Protein AF-A0A5B8ST50-F1 (afdb_monomer)

Solvent-accessible surface area (backbone atoms only — not comparable to full-atom values): 7667 Å² total; per-residue (Å²): 132,73,75,45,78,46,47,50,87,51,34,78,49,74,49,78,49,70,55,78,88,73,74,51,46,1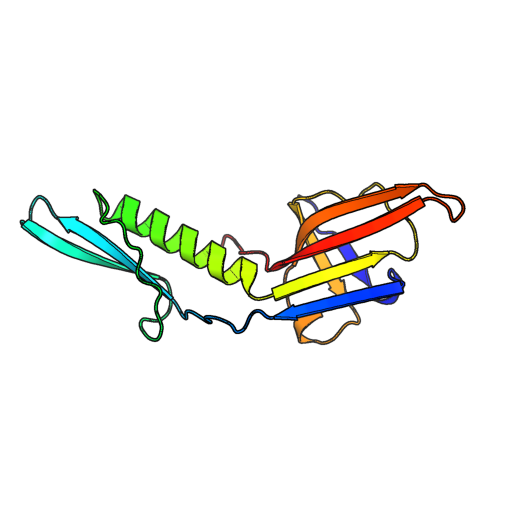8,17,33,27,31,21,50,38,80,88,78,74,40,80,47,76,46,74,41,74,43,78,62,66,39,45,70,53,85,66,72,32,83,35,68,67,60,27,47,54,50,26,52,52,50,43,41,52,51,56,20,59,37,35,41,42,35,40,34,35,68,58,45,55,89,86,65,52,58,75,30,41,36,43,46,39,83,61,57,70,73,58,39,70,41,55,29,24,26,69,41,63,49,76,46,79,54,99,91,42,58,39,26,35,39,35,25,28,34,48,61,75,86,126

Structure (mmCIF, N/CA/C/O backbone):
data_AF-A0A5B8ST50-F1
#
_entry.id   AF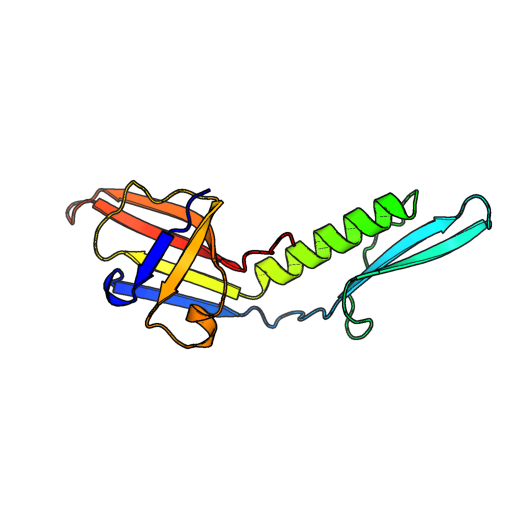-A0A5B8ST50-F1
#
loop_
_atom_site.group_PDB
_atom_site.id
_atom_site.type_symbol
_atom_site.label_atom_id
_atom_site.label_alt_id
_atom_site.label_comp_id
_atom_site.label_asym_id
_atom_site.label_entity_id
_atom_site.label_seq_id
_atom_site.pdbx_PDB_ins_code
_atom_site.Cartn_x
_atom_site.Cartn_y
_atom_site.Cartn_z
_atom_site.occupancy
_atom_site.B_iso_or_equiv
_atom_site.auth_seq_id
_atom_site.auth_comp_id
_atom_site.auth_asym_id
_atom_site.auth_atom_id
_atom_site.pdbx_PDB_model_num
ATOM 1 N N . MET A 1 1 ? -10.972 5.137 -10.872 1.00 65.69 1 MET A N 1
ATOM 2 C CA . MET A 1 1 ? -9.707 5.376 -11.608 1.00 65.69 1 MET A CA 1
ATOM 3 C C . MET A 1 1 ? -9.449 4.181 -12.520 1.00 65.69 1 MET A C 1
ATOM 5 O O . MET A 1 1 ? -9.905 3.100 -12.158 1.00 65.69 1 MET A O 1
ATOM 9 N N . PRO A 1 2 ? -8.818 4.347 -13.696 1.00 85.44 2 PRO A N 1
ATOM 10 C CA . PRO A 1 2 ? -8.569 3.231 -14.610 1.00 85.44 2 PRO A CA 1
ATOM 11 C C . PRO A 1 2 ? -7.527 2.262 -14.035 1.00 85.44 2 PRO A C 1
ATOM 13 O O . PRO A 1 2 ? -6.563 2.694 -13.409 1.00 85.44 2 PRO A O 1
ATOM 16 N N . LEU A 1 3 ? -7.724 0.963 -14.268 1.00 89.38 3 LEU A N 1
ATOM 17 C CA . LEU A 1 3 ? -6.742 -0.079 -13.965 1.00 89.38 3 LEU A CA 1
ATOM 18 C C . LEU A 1 3 ? -5.650 -0.083 -15.037 1.00 89.38 3 LEU A C 1
ATOM 20 O O . LEU A 1 3 ? -5.951 -0.263 -16.218 1.00 89.38 3 LEU A O 1
ATOM 24 N N . ILE A 1 4 ? -4.392 0.066 -14.627 1.00 93.19 4 ILE A N 1
ATOM 25 C CA . ILE A 1 4 ? -3.236 -0.138 -15.508 1.00 93.19 4 ILE A CA 1
ATOM 26 C C . ILE A 1 4 ? -2.767 -1.588 -15.386 1.00 93.19 4 ILE A C 1
ATOM 28 O O . ILE A 1 4 ? -2.790 -2.173 -14.307 1.00 93.19 4 ILE A O 1
ATOM 32 N N . THR A 1 5 ? -2.345 -2.186 -16.499 1.00 95.00 5 THR A N 1
ATOM 33 C CA . THR A 1 5 ? -1.622 -3.463 -16.497 1.00 95.00 5 THR A CA 1
ATOM 34 C C . THR A 1 5 ? -0.178 -3.232 -16.923 1.00 95.00 5 THR A C 1
ATOM 36 O O . THR A 1 5 ? 0.040 -2.584 -17.947 1.00 95.00 5 THR A O 1
ATOM 39 N N . LEU A 1 6 ? 0.774 -3.822 -16.198 1.00 94.38 6 LEU A N 1
ATOM 40 C CA . LEU A 1 6 ? 2.176 -3.927 -16.607 1.00 94.38 6 LEU A CA 1
ATOM 41 C C . LEU A 1 6 ? 2.622 -5.392 -16.676 1.00 94.38 6 LEU A C 1
ATOM 43 O O . LEU A 1 6 ? 2.304 -6.200 -15.806 1.00 94.38 6 LEU A O 1
ATOM 47 N N . ALA A 1 7 ? 3.362 -5.751 -17.714 1.00 95.31 7 ALA A N 1
ATOM 48 C CA . ALA A 1 7 ? 4.022 -7.043 -17.824 1.00 95.31 7 ALA A CA 1
ATOM 49 C C . ALA A 1 7 ? 5.457 -6.961 -17.290 1.00 95.31 7 ALA A C 1
ATOM 51 O O . ALA A 1 7 ? 6.080 -5.902 -17.291 1.00 95.31 7 ALA A O 1
ATOM 52 N N . ARG A 1 8 ? 6.039 -8.103 -16.911 1.00 93.06 8 ARG A N 1
ATOM 53 C CA . ARG A 1 8 ? 7.461 -8.179 -16.540 1.00 93.06 8 ARG A CA 1
ATOM 54 C C . ARG A 1 8 ? 8.396 -7.667 -17.640 1.00 93.06 8 ARG A C 1
ATOM 56 O O . ARG A 1 8 ? 9.467 -7.173 -17.323 1.00 93.06 8 ARG A O 1
ATOM 63 N N . SER A 1 9 ? 8.004 -7.774 -18.911 1.00 93.56 9 SER A N 1
ATOM 64 C CA . SER A 1 9 ? 8.756 -7.224 -20.048 1.00 93.56 9 SER A CA 1
ATOM 65 C C . SER A 1 9 ? 8.754 -5.697 -20.121 1.00 93.56 9 SER A C 1
ATOM 67 O O . SER A 1 9 ? 9.573 -5.139 -20.841 1.00 93.56 9 SER A O 1
ATOM 69 N N . ASP A 1 10 ? 7.846 -5.028 -19.407 1.00 91.50 10 ASP A N 1
ATOM 70 C CA . ASP A 1 10 ? 7.739 -3.566 -19.398 1.00 91.50 10 ASP A CA 1
ATOM 71 C C . ASP A 1 10 ? 8.722 -2.921 -18.407 1.00 91.50 10 ASP A C 1
ATOM 73 O O . ASP A 1 10 ? 8.795 -1.694 -18.319 1.00 91.50 10 ASP A O 1
ATOM 77 N N . GLY A 1 11 ? 9.471 -3.727 -17.647 1.00 87.94 11 GLY A N 1
ATOM 78 C CA . GLY A 1 11 ? 10.428 -3.263 -16.653 1.00 87.94 11 GLY A CA 1
ATOM 79 C C . GLY A 1 11 ? 11.754 -4.009 -16.694 1.00 87.94 11 GLY A C 1
ATOM 80 O O . GLY A 1 11 ? 11.837 -5.164 -17.106 1.00 87.94 11 GLY A O 1
ATOM 81 N N . ASP A 1 12 ? 12.786 -3.334 -16.203 1.00 83.19 12 ASP A N 1
ATOM 82 C CA . ASP A 1 12 ? 14.157 -3.847 -16.205 1.00 83.19 12 ASP A CA 1
ATOM 83 C C . ASP A 1 12 ? 14.560 -4.409 -14.837 1.00 83.19 12 ASP A C 1
ATOM 85 O O . ASP A 1 12 ? 15.354 -5.348 -14.736 1.00 83.19 12 ASP A O 1
ATOM 89 N N . GLN A 1 13 ? 14.005 -3.846 -13.761 1.00 91.06 13 GLN A N 1
ATOM 90 C CA . GLN A 1 13 ? 14.312 -4.210 -12.380 1.00 91.06 13 GLN A CA 1
ATOM 91 C C . GLN A 1 13 ? 13.048 -4.152 -11.531 1.00 91.06 13 GLN A C 1
ATOM 93 O O . GLN A 1 13 ? 12.242 -3.237 -11.679 1.00 91.06 13 GLN A O 1
ATOM 98 N N . HIS A 1 14 ? 12.892 -5.114 -10.622 1.00 95.12 14 HIS A N 1
ATOM 99 C CA . HIS A 1 14 ? 11.810 -5.102 -9.645 1.00 95.12 14 HIS A CA 1
ATOM 100 C C . HIS A 1 14 ? 12.322 -5.498 -8.267 1.00 95.12 14 HIS A C 1
ATOM 102 O O . HIS A 1 14 ? 13.304 -6.236 -8.134 1.00 95.12 14 HIS A O 1
ATOM 108 N N . ARG A 1 15 ? 11.603 -5.044 -7.247 1.00 95.38 15 ARG A N 1
ATOM 109 C CA . ARG A 1 15 ? 11.763 -5.472 -5.864 1.00 95.38 15 ARG A CA 1
ATOM 110 C C . ARG A 1 15 ? 10.398 -5.865 -5.322 1.00 95.38 15 ARG A C 1
ATOM 112 O O . ARG A 1 15 ? 9.403 -5.205 -5.585 1.00 95.38 15 ARG A O 1
ATOM 119 N N . TYR A 1 16 ? 10.372 -6.947 -4.560 1.00 94.81 16 TYR A N 1
ATOM 120 C CA . TYR A 1 16 ? 9.196 -7.393 -3.831 1.00 94.81 16 TYR A CA 1
ATOM 121 C C . TYR A 1 16 ? 9.614 -7.714 -2.403 1.00 94.81 16 TYR A C 1
ATOM 123 O O . TYR A 1 16 ? 10.624 -8.393 -2.192 1.00 94.81 16 TYR A O 1
ATOM 131 N N . SER A 1 17 ? 8.862 -7.213 -1.432 1.00 92.56 17 SER A N 1
ATOM 132 C CA . SER A 1 17 ? 9.066 -7.521 -0.020 1.00 92.56 17 SER A CA 1
ATOM 133 C C . SER A 1 17 ? 7.738 -7.715 0.683 1.00 92.56 17 SER A C 1
ATOM 135 O O . SER A 1 17 ? 6.804 -6.952 0.466 1.00 92.56 17 SER A O 1
ATOM 137 N N . VAL A 1 18 ? 7.698 -8.713 1.559 1.00 88.06 18 VAL A N 1
ATOM 138 C CA . VAL A 1 18 ? 6.585 -8.979 2.470 1.00 88.06 18 VAL A CA 1
ATOM 139 C C . VAL A 1 18 ? 7.041 -8.600 3.873 1.00 88.06 18 VAL A C 1
ATOM 141 O O . VAL A 1 18 ? 8.155 -8.949 4.280 1.00 88.06 18 VAL A O 1
ATOM 144 N N . THR A 1 19 ? 6.213 -7.859 4.600 1.00 77.75 19 THR A N 1
ATOM 145 C CA . THR A 1 19 ? 6.517 -7.456 5.973 1.00 77.75 19 THR A CA 1
ATOM 146 C C . THR A 1 19 ? 5.989 -8.510 6.939 1.00 77.75 19 THR A C 1
ATOM 148 O O . THR A 1 19 ? 4.805 -8.545 7.237 1.00 77.75 19 THR A O 1
ATOM 151 N N . ASP A 1 20 ? 6.885 -9.331 7.486 1.00 62.84 20 ASP A N 1
ATOM 152 C CA . ASP A 1 20 ? 6.534 -10.417 8.422 1.00 62.84 20 ASP A CA 1
ATOM 153 C C . ASP A 1 20 ? 6.453 -9.953 9.895 1.00 62.84 20 ASP A C 1
ATOM 155 O O . ASP A 1 20 ? 6.253 -10.734 10.819 1.00 62.84 20 ASP A O 1
ATOM 159 N N . ARG A 1 21 ? 6.717 -8.666 10.165 1.00 52.94 21 ARG A N 1
ATOM 160 C CA . ARG A 1 21 ? 7.187 -8.237 11.494 1.00 52.94 21 ARG A CA 1
ATOM 161 C C . ARG 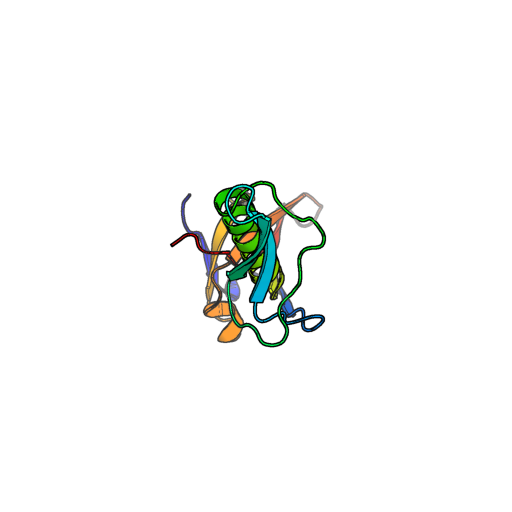A 1 21 ? 6.125 -8.039 12.566 1.00 52.94 21 ARG A C 1
ATOM 163 O O . ARG A 1 21 ? 6.510 -7.735 13.680 1.00 52.94 21 ARG A O 1
ATOM 170 N N . ASP A 1 22 ? 4.859 -8.203 12.221 1.00 52.91 22 ASP A N 1
ATOM 171 C CA . ASP A 1 22 ? 3.724 -8.364 13.125 1.00 52.91 22 ASP A CA 1
ATOM 172 C C . ASP A 1 22 ? 2.532 -8.677 12.210 1.00 52.91 22 ASP A C 1
ATOM 174 O O . ASP A 1 22 ? 1.764 -7.777 11.853 1.00 52.91 22 ASP A O 1
ATOM 178 N N . SER A 1 23 ? 2.415 -9.924 11.743 1.00 68.00 23 SER A N 1
ATOM 179 C CA . SER A 1 23 ? 1.237 -10.399 11.007 1.00 68.00 23 SER A CA 1
ATOM 180 C C . SER A 1 23 ? 0.046 -10.461 11.964 1.00 68.00 23 SER A C 1
ATOM 182 O O . SER A 1 23 ? -0.423 -11.522 12.371 1.00 68.00 23 SER A O 1
ATOM 184 N N . TYR A 1 24 ? -0.396 -9.285 12.413 1.00 84.88 24 TYR A N 1
ATOM 185 C CA . TYR A 1 24 ? -1.610 -9.148 13.183 1.00 84.88 24 TYR A CA 1
ATOM 186 C C . TYR A 1 24 ? -2.727 -9.724 12.329 1.00 84.88 24 TYR A C 1
ATOM 188 O O . TYR A 1 24 ? -2.946 -9.275 11.205 1.00 84.88 24 TYR A O 1
ATOM 196 N N . SER A 1 25 ? -3.421 -10.715 12.861 1.00 89.00 25 SER A N 1
ATOM 197 C CA . SER A 1 25 ? -4.529 -11.371 12.172 1.00 89.00 25 SER A CA 1
ATOM 198 C C . SER A 1 25 ? -5.864 -10.666 12.428 1.00 89.00 25 SER A C 1
ATOM 200 O O . SER A 1 25 ? -6.859 -10.989 11.785 1.00 89.00 25 SER A O 1
ATOM 202 N N . GLY A 1 26 ? -5.871 -9.629 13.275 1.00 92.31 26 GLY A N 1
ATOM 203 C CA . GLY A 1 26 ? -7.002 -8.724 13.467 1.00 92.31 26 GLY A CA 1
ATOM 204 C C . GLY A 1 26 ? -6.651 -7.441 14.222 1.00 92.31 26 GLY A C 1
ATOM 205 O O . GLY A 1 26 ? -5.498 -7.188 14.575 1.00 92.31 26 GLY A O 1
ATOM 206 N N . VAL A 1 27 ? -7.662 -6.614 14.483 1.00 94.81 27 VAL A N 1
ATOM 207 C CA . VAL A 1 27 ? -7.590 -5.394 15.297 1.00 94.81 27 VAL A CA 1
ATOM 208 C C . VAL A 1 27 ? -8.748 -5.383 16.284 1.00 94.81 27 VAL A C 1
ATOM 210 O O . VAL A 1 27 ? -9.900 -5.550 15.887 1.00 94.81 27 VAL A O 1
ATOM 213 N N . THR A 1 28 ? -8.442 -5.098 17.545 1.00 96.44 28 THR A N 1
ATOM 214 C CA . THR A 1 28 ? -9.425 -4.988 18.627 1.00 96.44 28 THR A CA 1
ATOM 215 C C . THR A 1 28 ? -9.351 -3.603 19.250 1.00 96.44 28 THR A C 1
ATOM 217 O O . THR A 1 28 ? -8.268 -3.079 19.519 1.00 96.44 28 THR A O 1
ATOM 220 N N . ALA A 1 29 ? -10.495 -2.987 19.512 1.00 96.75 29 ALA A N 1
ATOM 221 C CA . ALA A 1 29 ? -10.566 -1.723 20.230 1.00 96.75 29 ALA A CA 1
ATOM 222 C C . ALA A 1 29 ? -11.773 -1.687 21.155 1.00 96.75 29 ALA A C 1
ATOM 224 O O . ALA A 1 29 ? -12.649 -2.543 21.095 1.00 96.75 29 ALA A O 1
ATOM 225 N N . PHE A 1 30 ? -11.806 -0.688 22.030 1.00 95.88 30 PHE A N 1
ATOM 226 C CA . PHE A 1 30 ? -12.807 -0.610 23.080 1.00 95.88 30 PHE A CA 1
ATOM 227 C C . PHE A 1 30 ? -13.519 0.733 23.084 1.00 95.88 30 PHE A C 1
ATOM 229 O O . PHE A 1 30 ? -12.902 1.763 22.815 1.00 95.88 30 PHE A O 1
ATOM 236 N N . TRP A 1 31 ? -14.771 0.728 23.525 1.00 95.69 31 TRP A N 1
ATOM 237 C CA . TRP A 1 31 ? -15.545 1.929 23.827 1.00 95.69 31 TRP A CA 1
ATOM 238 C C . TRP A 1 31 ? -16.225 1.834 25.185 1.00 95.69 31 TRP A C 1
ATOM 240 O O . TRP A 1 31 ? -16.341 0.761 25.783 1.00 95.69 31 TRP A O 1
ATOM 250 N N . GLN A 1 32 ? -16.643 2.992 25.689 1.00 92.88 32 GLN A N 1
ATOM 251 C CA . GLN A 1 32 ? -17.371 3.106 26.944 1.00 92.88 32 GLN A CA 1
ATOM 252 C C . GLN A 1 32 ? -18.879 3.154 26.673 1.00 92.88 32 GLN A C 1
ATOM 254 O O . GLN A 1 32 ? -19.385 4.142 26.143 1.00 92.88 32 GLN A O 1
ATOM 259 N N . ASP A 1 33 ? -19.611 2.124 27.093 1.00 88.50 33 ASP A N 1
ATOM 260 C CA . ASP A 1 33 ? -21.071 2.150 27.093 1.00 88.50 33 ASP A CA 1
ATOM 261 C C . ASP A 1 33 ? -21.566 3.016 28.254 1.00 88.50 33 ASP A C 1
ATOM 263 O O . ASP A 1 33 ? -21.438 2.666 29.432 1.00 88.50 33 ASP A O 1
ATOM 267 N N . THR A 1 34 ? -22.117 4.178 27.911 1.00 82.56 34 THR A N 1
ATOM 268 C CA . THR A 1 34 ? -22.650 5.144 28.877 1.00 82.56 34 THR A CA 1
ATOM 269 C C . THR A 1 34 ? -23.989 4.712 29.470 1.00 82.56 34 THR A C 1
ATOM 271 O O . THR A 1 34 ? -24.308 5.139 30.578 1.00 82.56 34 THR A O 1
ATOM 274 N N . GLN A 1 35 ? -24.750 3.844 28.795 1.00 83.19 35 GLN A N 1
ATOM 275 C CA . GLN A 1 35 ? -26.023 3.326 29.303 1.00 83.19 35 GLN A CA 1
ATOM 276 C C . GLN A 1 35 ? -25.801 2.114 30.209 1.00 83.19 35 GLN A C 1
ATOM 278 O O . GLN A 1 35 ? -26.376 2.030 31.294 1.00 83.19 35 GLN A O 1
ATOM 283 N N . GLY A 1 36 ? -24.937 1.189 29.788 1.00 78.75 36 GLY A N 1
ATOM 284 C CA . GLY A 1 36 ? -24.590 -0.011 30.549 1.00 78.75 36 GLY A CA 1
ATOM 285 C C . GLY A 1 36 ? -23.494 0.187 31.599 1.00 78.75 36 GLY A C 1
ATOM 286 O O . GLY A 1 36 ? -23.237 -0.741 32.368 1.00 78.75 36 GLY A O 1
ATOM 287 N N . ALA A 1 37 ? -22.843 1.360 31.632 1.00 82.00 37 ALA A N 1
ATOM 288 C CA . ALA A 1 37 ? -21.690 1.695 32.479 1.00 82.00 37 ALA A CA 1
ATOM 289 C C . ALA A 1 37 ? -20.543 0.664 32.398 1.00 82.00 37 ALA A C 1
ATOM 291 O O . ALA A 1 37 ? -19.836 0.413 33.377 1.00 82.00 37 ALA A O 1
ATOM 292 N N . LYS A 1 38 ? -20.366 0.043 31.226 1.00 88.50 38 LYS A N 1
ATOM 293 C CA . LYS A 1 38 ? -19.391 -1.028 30.980 1.00 88.50 38 LYS A CA 1
ATOM 294 C C . LYS A 1 38 ? -18.530 -0.708 29.767 1.00 88.50 38 LYS A C 1
ATOM 296 O O . LYS A 1 38 ? -18.958 -0.029 28.842 1.00 88.50 38 LYS A O 1
ATOM 301 N N . ARG A 1 39 ? -17.307 -1.231 29.763 1.00 91.31 39 ARG A N 1
ATOM 302 C CA . ARG A 1 39 ? -16.439 -1.200 28.586 1.00 91.31 39 ARG A CA 1
ATOM 303 C C . ARG A 1 39 ? -16.852 -2.329 27.644 1.00 91.31 39 ARG A C 1
ATOM 305 O O . ARG A 1 39 ? -16.982 -3.464 28.095 1.00 91.31 39 ARG A O 1
ATOM 312 N N . GLN A 1 40 ? -17.050 -2.005 26.376 1.00 94.19 40 GLN A N 1
ATOM 313 C CA . GLN A 1 40 ? -17.365 -2.953 25.308 1.00 94.19 40 GLN A CA 1
ATOM 314 C C . GLN A 1 40 ? -16.207 -2.990 24.310 1.00 94.19 40 GLN A C 1
ATOM 316 O O . GLN A 1 40 ? -15.408 -2.049 24.250 1.00 94.19 40 GLN A O 1
ATOM 321 N N . GLU A 1 41 ? -16.104 -4.074 23.548 1.00 94.62 41 GLU A N 1
ATOM 322 C CA . GLU A 1 41 ? -15.057 -4.270 22.546 1.00 94.62 41 GLU A CA 1
ATOM 323 C C . GLU A 1 41 ? -15.641 -4.449 21.145 1.00 94.62 41 GLU A C 1
ATOM 325 O O . GLU A 1 41 ? -16.757 -4.935 20.978 1.00 94.62 41 GLU A O 1
ATOM 330 N N . VAL A 1 42 ? -14.869 -4.039 20.144 1.00 96.06 42 VAL A N 1
ATOM 331 C CA . VAL A 1 42 ? -15.125 -4.289 18.726 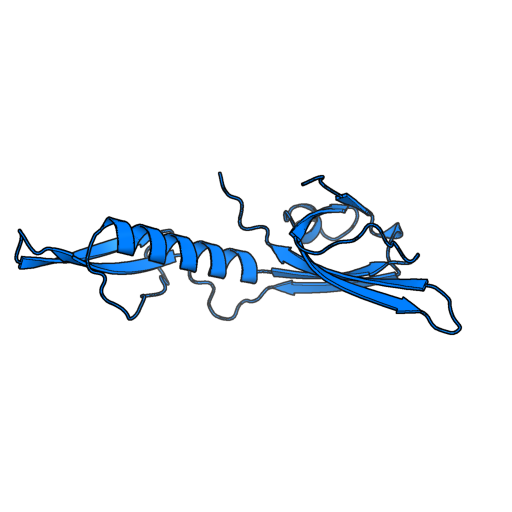1.00 96.06 42 VAL A CA 1
ATOM 332 C C . VAL A 1 42 ? -13.867 -4.913 18.146 1.00 96.06 42 VAL A C 1
ATOM 334 O O . VAL A 1 42 ? -12.759 -4.432 18.397 1.00 96.06 42 VAL A O 1
ATOM 337 N N . GLN A 1 43 ? -14.051 -5.967 17.357 1.00 96.25 43 GLN A N 1
ATOM 338 C CA . GLN A 1 43 ? -12.975 -6.711 16.723 1.00 96.25 43 GLN A CA 1
ATOM 339 C C . GLN A 1 43 ? -13.217 -6.823 15.216 1.00 96.25 43 GLN A C 1
ATOM 341 O O . GLN A 1 43 ? -14.329 -7.109 14.772 1.00 96.25 43 GLN A O 1
ATOM 346 N N . VAL A 1 44 ? -12.156 -6.632 14.434 1.00 94.62 44 VAL A N 1
ATOM 347 C CA . VAL A 1 44 ? -12.113 -6.870 12.986 1.00 94.62 44 VAL A CA 1
ATOM 348 C C . VAL A 1 44 ? -10.986 -7.860 12.698 1.00 94.62 44 VAL A C 1
ATOM 350 O O . VAL A 1 44 ? -9.887 -7.687 13.213 1.00 94.62 44 VAL A O 1
ATOM 353 N N . GLY A 1 45 ? -11.238 -8.880 11.877 1.00 91.31 45 GLY A N 1
ATOM 354 C CA . GLY A 1 45 ? -10.286 -9.974 11.646 1.00 91.31 45 GLY A CA 1
ATOM 355 C C . GLY A 1 45 ? -10.318 -11.036 12.751 1.00 91.31 45 GLY A C 1
ATOM 356 O O . GLY A 1 45 ? -11.286 -11.144 13.511 1.00 91.31 45 GLY A O 1
ATOM 357 N N . GLU A 1 46 ? -9.271 -11.849 12.825 1.00 90.38 46 GLU A N 1
ATOM 358 C CA . GLU A 1 46 ? -9.139 -12.914 13.817 1.00 90.38 46 GLU A CA 1
ATOM 359 C C . GLU A 1 46 ? -8.778 -12.358 15.200 1.00 90.38 46 GLU A C 1
ATOM 361 O O . GLU A 1 46 ? -8.138 -11.316 15.335 1.00 90.38 46 GLU A O 1
ATOM 366 N N . ALA A 1 47 ? -9.217 -13.064 16.246 1.00 87.25 47 ALA A N 1
ATOM 367 C CA . ALA A 1 47 ? -8.934 -12.677 17.629 1.00 87.25 47 ALA A CA 1
ATOM 368 C C . ALA A 1 47 ? -7.493 -13.014 18.020 1.00 87.25 47 ALA A C 1
ATOM 370 O O . ALA A 1 47 ? -6.874 -12.292 18.812 1.00 87.25 47 ALA A O 1
ATOM 371 N N . ASP A 1 48 ? -6.984 -14.119 17.465 1.00 88.50 48 ASP A N 1
ATOM 372 C CA . ASP A 1 48 ? -5.605 -14.536 17.655 1.00 88.50 48 ASP A CA 1
ATOM 373 C C . ASP A 1 48 ? -4.674 -13.472 17.078 1.00 88.50 48 ASP A C 1
ATOM 375 O O . ASP A 1 48 ? -5.016 -12.831 16.086 1.00 88.50 48 ASP A O 1
ATOM 379 N N . ASN A 1 49 ? -3.555 -13.222 17.755 1.00 88.56 49 ASN A N 1
ATOM 380 C CA . ASN A 1 49 ? -2.585 -12.176 17.418 1.00 88.56 49 ASN A CA 1
ATOM 381 C C . ASN A 1 49 ? -3.214 -10.826 16.982 1.00 88.56 49 ASN A C 1
ATOM 383 O O . ASN A 1 49 ? -2.739 -10.180 16.049 1.00 88.56 49 ASN A O 1
ATOM 387 N N . SER A 1 50 ? -4.315 -10.394 17.610 1.00 91.88 50 SER A N 1
ATOM 388 C CA . SER A 1 50 ? -4.986 -9.141 17.244 1.00 91.88 50 SER A CA 1
ATOM 389 C C . SER A 1 50 ? -4.274 -7.913 17.819 1.00 91.88 50 SER A C 1
ATOM 391 O O . SER A 1 50 ? -3.845 -7.874 18.976 1.00 91.88 50 SER A O 1
ATOM 393 N N . LYS A 1 51 ? -4.168 -6.852 17.015 1.00 92.25 51 LYS A N 1
ATOM 394 C CA . LYS A 1 51 ? -3.623 -5.572 17.461 1.00 92.25 51 LYS A CA 1
ATOM 395 C C . LYS A 1 51 ? -4.645 -4.826 18.307 1.00 92.25 51 LYS A C 1
ATOM 397 O O . LYS A 1 51 ? -5.658 -4.355 17.795 1.00 92.25 51 LYS A O 1
ATOM 402 N N . GLN A 1 52 ? -4.335 -4.610 19.579 1.00 95.19 52 GLN A N 1
ATOM 403 C CA . GLN A 1 52 ? -5.172 -3.782 20.438 1.00 95.19 52 GLN A CA 1
ATOM 404 C C . GLN A 1 52 ? -4.904 -2.280 20.225 1.00 95.19 52 GLN A C 1
ATOM 406 O O . GLN A 1 52 ? -3.789 -1.794 20.448 1.00 95.19 52 GLN A O 1
ATOM 411 N N . LEU A 1 53 ? -5.932 -1.513 19.846 1.00 95.25 53 LEU A N 1
ATOM 412 C CA . LEU A 1 53 ? -5.851 -0.051 19.807 1.00 95.25 53 LEU A CA 1
ATOM 413 C C . LEU A 1 53 ? -5.789 0.517 21.231 1.00 95.25 53 LEU A C 1
ATOM 415 O O . LEU A 1 53 ? -6.545 0.125 22.119 1.00 95.25 53 LEU A O 1
ATOM 419 N N . ARG A 1 54 ? -4.868 1.465 21.445 1.00 94.25 54 ARG A N 1
ATOM 420 C CA . ARG A 1 54 ? -4.662 2.111 22.754 1.00 94.25 54 ARG A CA 1
ATOM 421 C C . ARG A 1 54 ? -5.829 3.014 23.184 1.00 94.25 54 ARG A C 1
ATOM 423 O O . ARG A 1 54 ? -6.163 2.981 24.369 1.00 94.25 54 ARG A O 1
ATOM 430 N N . PRO A 1 55 ? -6.421 3.846 22.301 1.00 92.94 55 PRO A N 1
ATOM 431 C CA . PRO A 1 55 ? -7.530 4.710 22.689 1.00 92.94 55 PRO A CA 1
ATOM 432 C C . PRO A 1 55 ? -8.777 3.905 23.060 1.00 92.94 55 PRO A C 1
ATOM 434 O O . PRO A 1 55 ? -9.053 2.858 22.480 1.00 92.94 55 PRO A O 1
ATOM 437 N N . THR A 1 56 ? -9.542 4.430 24.016 1.00 93.00 56 THR A N 1
ATOM 438 C CA . THR A 1 56 ? -10.938 4.024 24.219 1.00 93.00 56 THR A CA 1
ATOM 439 C C . THR A 1 56 ? -11.826 5.074 23.566 1.00 93.00 56 THR A C 1
ATOM 441 O O . THR A 1 56 ? -11.618 6.268 23.779 1.00 93.00 56 THR A O 1
ATOM 444 N N . TYR A 1 57 ? -12.774 4.631 22.750 1.00 92.69 57 TYR A N 1
ATOM 445 C CA . TYR A 1 57 ? -13.625 5.486 21.930 1.00 92.69 57 TYR A CA 1
ATOM 446 C C . TYR A 1 57 ? -14.942 5.829 22.639 1.00 92.69 57 TYR A C 1
ATOM 448 O O . TYR A 1 57 ? -15.319 5.205 23.637 1.00 92.69 57 TYR A O 1
ATOM 456 N N . ALA A 1 58 ? -15.631 6.853 22.131 1.00 90.94 58 ALA A N 1
ATOM 457 C CA . ALA A 1 58 ? -16.864 7.371 22.723 1.00 90.94 58 ALA A CA 1
ATOM 458 C C . ALA A 1 58 ? -18.105 6.540 22.360 1.00 90.94 58 ALA A C 1
ATOM 460 O O . ALA A 1 58 ? -19.075 6.535 23.115 1.00 90.94 58 ALA A O 1
ATOM 461 N N . SER A 1 59 ? -18.076 5.845 21.222 1.00 93.50 59 SER A N 1
ATOM 462 C CA . SER A 1 59 ? -19.187 5.038 20.728 1.00 93.50 59 SER A CA 1
ATOM 463 C C . SER A 1 59 ? -18.707 3.765 20.031 1.00 93.50 59 SER A C 1
ATOM 465 O O . SER A 1 59 ? -17.547 3.648 19.622 1.00 93.50 59 SER A O 1
ATOM 467 N N . GLU A 1 60 ? -19.625 2.813 19.870 1.00 93.56 60 GLU A N 1
ATOM 468 C CA . GLU A 1 60 ? -19.398 1.607 19.073 1.00 93.56 60 GLU A CA 1
ATOM 469 C C . GLU A 1 60 ? -19.034 1.951 17.624 1.00 93.56 60 GLU A C 1
ATOM 471 O O . GLU A 1 60 ? -18.072 1.404 17.089 1.00 93.56 60 GLU A O 1
ATOM 476 N N . ALA A 1 61 ? -19.742 2.914 17.023 1.00 94.62 61 ALA A N 1
ATOM 477 C CA . ALA A 1 61 ? -19.514 3.349 15.647 1.00 94.62 61 ALA A CA 1
ATOM 478 C C . ALA A 1 61 ? -18.093 3.903 15.447 1.00 94.62 61 ALA A C 1
ATOM 480 O O . ALA A 1 61 ? -17.387 3.458 14.546 1.00 94.62 61 ALA A O 1
ATOM 481 N N . ASP A 1 62 ? -17.627 4.781 16.343 1.00 93.69 62 ASP A N 1
ATOM 482 C CA . ASP A 1 62 ? -16.261 5.326 16.271 1.00 93.69 62 ASP A CA 1
ATOM 483 C C . ASP A 1 62 ? -15.198 4.223 16.420 1.00 93.69 62 ASP A C 1
ATOM 485 O O . ASP A 1 62 ? -14.134 4.267 15.798 1.00 93.69 62 ASP A O 1
ATOM 489 N N . THR A 1 63 ? -15.481 3.218 17.256 1.00 95.06 63 THR A N 1
ATOM 490 C CA . THR A 1 63 ? -14.593 2.065 17.468 1.00 95.06 63 THR A CA 1
ATOM 491 C C . THR A 1 63 ? -14.524 1.191 16.226 1.00 95.06 63 THR A C 1
ATOM 493 O O . THR A 1 63 ? -13.442 0.740 15.842 1.00 95.06 63 THR A O 1
ATOM 496 N N . LEU A 1 64 ? -15.669 0.953 15.586 1.00 95.56 64 LEU A N 1
ATOM 497 C CA . LEU A 1 64 ? -15.758 0.192 14.349 1.00 95.56 64 LEU A CA 1
ATOM 498 C C . LEU A 1 64 ? -14.983 0.888 13.226 1.00 95.56 64 LEU A C 1
ATOM 500 O O . LEU A 1 64 ? -14.144 0.258 12.586 1.00 95.56 64 LEU A O 1
ATOM 504 N N . ASP A 1 65 ? -15.175 2.194 13.047 1.00 95.06 65 ASP A N 1
ATO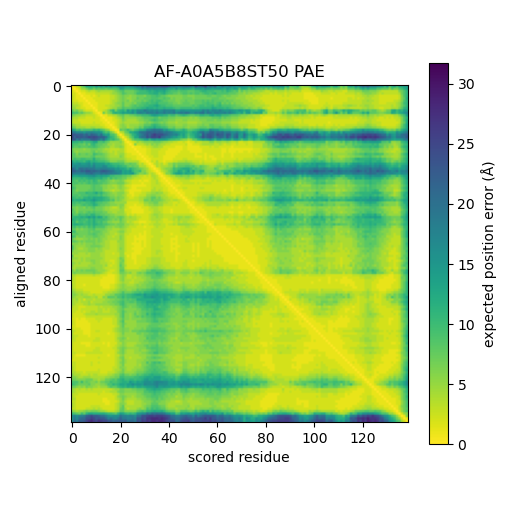M 505 C CA . ASP A 1 65 ? -14.448 2.964 12.036 1.00 95.06 65 ASP A CA 1
ATOM 506 C C . ASP A 1 65 ? -12.934 2.926 12.277 1.00 95.06 65 ASP A C 1
ATOM 508 O O . ASP A 1 65 ? -12.150 2.706 11.348 1.00 95.06 65 ASP A O 1
ATOM 512 N N . ALA A 1 66 ? -12.505 3.075 13.533 1.00 95.12 66 ALA A N 1
ATOM 513 C CA . ALA A 1 66 ? -11.094 3.037 13.895 1.00 95.12 66 ALA A CA 1
ATOM 514 C C . ALA A 1 66 ? -10.455 1.651 13.713 1.00 95.12 66 ALA A C 1
ATOM 516 O O . ALA A 1 66 ? -9.346 1.550 13.180 1.00 95.12 66 ALA A O 1
ATOM 517 N N . THR A 1 67 ? -11.141 0.580 14.124 1.00 95.38 67 THR A N 1
ATOM 518 C CA . THR A 1 67 ? -10.660 -0.803 13.950 1.00 95.38 67 THR A CA 1
ATOM 519 C C . THR A 1 67 ? -10.573 -1.171 12.475 1.00 95.38 67 THR A C 1
ATOM 521 O O . THR A 1 67 ? -9.541 -1.676 12.040 1.00 95.38 67 THR A O 1
ATOM 524 N N . GLN A 1 68 ? -11.585 -0.831 11.672 1.00 94.19 68 GLN A N 1
ATOM 525 C CA . GLN A 1 68 ? -11.560 -1.037 10.223 1.00 94.19 68 GLN A CA 1
ATOM 526 C C . GLN A 1 68 ? -10.484 -0.200 9.526 1.00 94.19 68 GLN A C 1
ATOM 528 O O . GLN A 1 68 ? -9.863 -0.652 8.562 1.00 94.19 68 GLN A O 1
ATOM 533 N N . ALA A 1 69 ? -10.261 1.043 9.957 1.00 92.75 69 ALA A N 1
ATOM 534 C CA . ALA A 1 69 ? -9.211 1.889 9.399 1.00 92.75 69 ALA A CA 1
ATOM 535 C C . ALA A 1 69 ? -7.816 1.308 9.666 1.00 92.75 69 ALA A C 1
ATOM 537 O O . ALA A 1 69 ? -7.015 1.206 8.732 1.00 92.75 69 ALA A O 1
ATOM 538 N N . GLU A 1 70 ? -7.538 0.880 10.902 1.00 93.00 70 GLU A N 1
ATOM 539 C CA . GLU A 1 70 ? -6.254 0.262 11.237 1.00 93.00 70 GLU A CA 1
ATOM 540 C C . GLU A 1 70 ? -6.098 -1.109 10.576 1.00 93.00 70 GLU A C 1
ATOM 542 O O . GLU A 1 70 ? -5.021 -1.404 10.063 1.00 93.00 70 GLU A O 1
ATOM 547 N N . TRP A 1 71 ? -7.163 -1.913 10.505 1.00 91.81 71 TRP A N 1
ATOM 548 C CA . TRP A 1 71 ? -7.124 -3.207 9.825 1.00 91.81 71 TRP A CA 1
ATOM 549 C C . TRP A 1 71 ? -6.747 -3.050 8.354 1.00 91.81 71 TRP A C 1
ATOM 551 O O . TRP A 1 71 ? -5.799 -3.671 7.876 1.00 91.81 71 TRP A O 1
ATOM 561 N N . ARG A 1 72 ? -7.395 -2.110 7.657 1.00 89.62 72 ARG A N 1
ATOM 562 C CA . ARG A 1 72 ? -7.031 -1.772 6.278 1.00 89.62 72 ARG A CA 1
ATOM 563 C C . ARG A 1 72 ? -5.592 -1.268 6.180 1.00 89.62 72 ARG A C 1
ATOM 565 O O . ARG A 1 72 ? -4.919 -1.571 5.205 1.00 89.62 72 ARG A O 1
ATOM 572 N N . ARG A 1 73 ? -5.100 -0.494 7.154 1.00 88.75 73 ARG A N 1
ATOM 573 C CA . ARG A 1 73 ? -3.705 -0.017 7.164 1.00 88.75 73 ARG A CA 1
ATOM 574 C C . ARG A 1 73 ? -2.708 -1.173 7.269 1.00 88.75 73 ARG A C 1
ATOM 576 O O . ARG A 1 73 ? -1.690 -1.132 6.587 1.00 88.75 73 ARG A O 1
ATOM 583 N N . ILE A 1 74 ? -3.000 -2.169 8.104 1.00 88.56 74 ILE A N 1
ATOM 584 C CA . ILE A 1 74 ? -2.169 -3.368 8.269 1.00 88.56 74 ILE A CA 1
ATOM 585 C C . ILE A 1 74 ? -2.129 -4.159 6.961 1.00 88.56 74 ILE A C 1
ATOM 587 O O . ILE A 1 74 ? -1.042 -4.406 6.452 1.00 88.56 74 ILE A O 1
ATOM 591 N N . GLN A 1 75 ? -3.293 -4.448 6.370 1.00 87.25 75 GLN A N 1
ATOM 592 C CA . GLN A 1 75 ? -3.380 -5.189 5.106 1.00 87.25 75 GLN A CA 1
ATOM 593 C C . GLN A 1 75 ? -2.619 -4.502 3.962 1.00 87.25 75 GLN A C 1
ATOM 595 O O . GLN A 1 75 ? -1.909 -5.158 3.209 1.00 87.25 75 GLN A O 1
ATOM 600 N N . ARG A 1 76 ? -2.705 -3.168 3.843 1.00 87.69 76 ARG A N 1
ATOM 601 C CA . ARG A 1 76 ? -1.972 -2.432 2.795 1.00 87.69 76 ARG A CA 1
ATOM 602 C C . ARG A 1 76 ? -0.452 -2.543 2.931 1.00 87.69 76 ARG A C 1
ATOM 604 O O . ARG A 1 76 ? 0.242 -2.604 1.924 1.00 87.69 76 ARG A O 1
ATOM 611 N N . GLY A 1 77 ? 0.056 -2.595 4.164 1.00 85.69 77 GLY A N 1
ATOM 612 C CA . GLY A 1 77 ? 1.488 -2.700 4.461 1.00 85.69 77 GLY A CA 1
ATOM 613 C C . GLY A 1 77 ? 2.053 -4.125 4.442 1.00 85.69 77 GLY A C 1
ATOM 614 O O . GLY A 1 77 ? 3.236 -4.301 4.742 1.00 85.69 77 GLY A O 1
ATOM 615 N N . GLU A 1 78 ? 1.234 -5.132 4.128 1.00 86.31 78 GLU A N 1
ATOM 616 C CA . GLU A 1 78 ? 1.640 -6.542 4.133 1.00 86.31 78 GLU A CA 1
ATOM 617 C C . GLU A 1 78 ? 2.694 -6.835 3.061 1.00 86.31 78 GLU A C 1
ATOM 619 O O . GLU A 1 78 ? 3.656 -7.561 3.315 1.00 86.31 78 GLU A O 1
ATOM 624 N N . ALA A 1 79 ? 2.571 -6.210 1.888 1.00 91.19 79 ALA A N 1
ATOM 625 C CA . ALA A 1 79 ? 3.542 -6.342 0.815 1.00 91.19 79 ALA A CA 1
ATOM 626 C C . ALA A 1 79 ? 3.803 -5.018 0.090 1.00 91.19 79 ALA A C 1
ATOM 628 O O . ALA A 1 79 ? 2.913 -4.188 -0.100 1.00 91.19 79 ALA A O 1
ATOM 629 N N . GLU A 1 80 ? 5.042 -4.864 -0.361 1.00 93.94 80 GLU A N 1
ATOM 630 C CA . GLU A 1 80 ? 5.510 -3.751 -1.176 1.00 93.94 80 GLU A CA 1
ATOM 631 C C . GLU A 1 80 ? 6.094 -4.296 -2.481 1.00 93.94 80 GLU A C 1
ATOM 633 O O . GLU A 1 80 ? 6.841 -5.284 -2.489 1.00 93.94 80 GLU A O 1
ATOM 638 N N . PHE A 1 81 ? 5.761 -3.634 -3.585 1.00 95.69 81 PHE A N 1
ATOM 639 C CA . PHE A 1 81 ? 6.286 -3.940 -4.908 1.00 95.69 81 PHE A CA 1
ATOM 640 C C . PHE A 1 81 ? 6.821 -2.676 -5.570 1.00 95.69 81 PHE A C 1
ATOM 642 O O . PHE A 1 81 ? 6.133 -1.663 -5.656 1.00 95.69 81 PHE A O 1
ATOM 649 N N . GLU A 1 82 ? 8.048 -2.743 -6.067 1.00 96.88 82 GLU A N 1
ATOM 650 C CA . GLU A 1 82 ? 8.697 -1.662 -6.800 1.00 96.88 82 GLU A CA 1
ATOM 651 C C . GLU A 1 82 ? 9.097 -2.157 -8.187 1.00 96.88 82 GLU A C 1
ATOM 653 O O . GLU A 1 82 ? 9.603 -3.274 -8.334 1.00 96.88 82 GLU A O 1
ATOM 658 N N . LEU A 1 83 ? 8.886 -1.323 -9.203 1.00 96.19 83 LEU A N 1
ATOM 659 C CA . LEU A 1 83 ? 9.224 -1.631 -10.589 1.00 96.19 83 LEU A CA 1
ATOM 660 C C . LEU A 1 83 ? 9.834 -0.407 -11.270 1.00 96.19 83 LEU A C 1
ATOM 662 O O . LEU A 1 83 ? 9.228 0.665 -11.305 1.00 96.19 83 LEU A O 1
ATOM 666 N N . THR A 1 84 ? 11.008 -0.594 -11.867 1.00 95.62 84 THR A N 1
ATOM 667 C CA . THR A 1 84 ? 11.617 0.370 -12.789 1.00 95.62 84 THR A CA 1
ATOM 668 C C . THR A 1 84 ? 11.223 -0.006 -14.210 1.00 95.62 84 THR A C 1
ATOM 670 O O . THR A 1 84 ? 11.536 -1.108 -14.66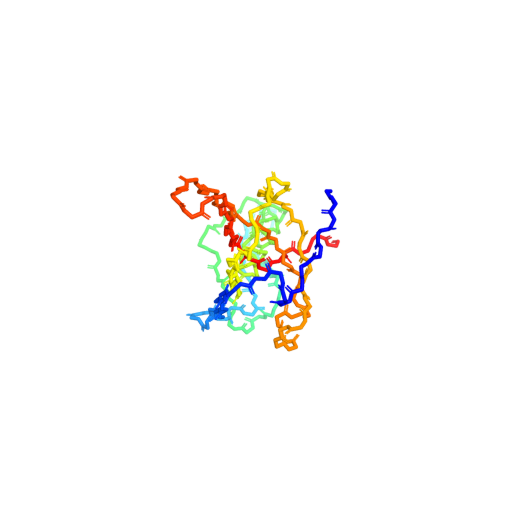7 1.00 95.62 84 THR A O 1
ATOM 673 N N . LEU A 1 85 ? 10.524 0.898 -14.898 1.00 93.19 85 LEU A N 1
ATOM 674 C CA . LEU A 1 85 ? 10.046 0.675 -16.259 1.00 93.19 85 LEU A CA 1
ATOM 675 C C . LEU A 1 85 ? 11.191 0.790 -17.266 1.00 93.19 85 LEU A C 1
ATOM 677 O O . LEU A 1 85 ? 12.034 1.678 -17.150 1.00 93.19 85 LEU A O 1
ATOM 681 N N . ALA A 1 86 ? 11.166 -0.070 -18.283 1.00 90.25 86 ALA A N 1
ATOM 682 C CA . ALA A 1 86 ? 12.143 -0.077 -19.371 1.00 90.25 86 ALA A CA 1
ATOM 683 C C . ALA A 1 86 ? 12.020 1.163 -20.273 1.00 90.25 86 ALA A C 1
ATOM 685 O O . ALA A 1 86 ? 12.972 1.588 -20.925 1.00 90.25 86 ALA A O 1
ATOM 686 N N . GLN A 1 87 ? 10.825 1.753 -20.323 1.00 88.38 87 GLN A N 1
ATOM 687 C CA . GLN A 1 87 ? 10.544 2.999 -21.028 1.00 88.38 87 GLN A CA 1
ATOM 688 C C . GLN A 1 87 ? 9.792 3.940 -20.092 1.00 88.38 87 GLN A C 1
ATOM 690 O O . GLN A 1 87 ? 8.849 3.527 -19.413 1.00 88.38 87 GLN A O 1
ATOM 695 N N . GLY A 1 88 ? 10.195 5.211 -20.060 1.00 89.06 88 GLY A N 1
ATOM 696 C CA . GLY A 1 88 ? 9.504 6.214 -19.262 1.00 89.06 88 GLY A CA 1
ATOM 697 C C . GLY A 1 88 ? 8.040 6.367 -19.683 1.00 89.06 88 GLY A C 1
ATOM 698 O O . GLY A 1 88 ? 7.721 6.455 -20.870 1.00 89.06 88 GLY A O 1
ATOM 699 N N . ARG A 1 89 ? 7.145 6.418 -18.693 1.00 91.75 89 ARG A N 1
ATOM 700 C CA . ARG A 1 89 ? 5.691 6.489 -18.877 1.00 91.75 89 ARG A CA 1
ATOM 701 C C . ARG A 1 89 ? 5.105 7.624 -18.052 1.00 91.75 89 ARG A C 1
ATOM 703 O O . ARG A 1 89 ? 4.965 7.511 -16.840 1.00 91.75 89 ARG A O 1
ATOM 710 N N . ALA A 1 90 ? 4.752 8.717 -18.723 1.00 89.69 90 ALA A N 1
ATOM 711 C CA . ALA A 1 90 ? 4.223 9.923 -18.082 1.00 89.69 90 ALA A CA 1
ATOM 712 C C . ALA A 1 90 ? 2.753 9.797 -17.636 1.00 89.69 90 ALA A C 1
ATOM 714 O O . ALA A 1 90 ? 2.236 10.684 -16.967 1.00 89.69 90 ALA A O 1
ATOM 715 N N . ASP A 1 91 ? 2.069 8.716 -18.018 1.00 89.69 91 ASP A N 1
ATOM 716 C CA . ASP A 1 91 ? 0.691 8.418 -17.621 1.00 89.69 91 ASP A CA 1
ATOM 717 C C . ASP A 1 91 ? 0.592 7.669 -16.281 1.00 89.69 91 ASP A C 1
ATOM 719 O O . ASP A 1 91 ? -0.512 7.417 -15.793 1.00 89.69 91 ASP A O 1
ATOM 723 N N . MET A 1 92 ? 1.732 7.343 -15.663 1.00 91.69 92 MET A N 1
ATOM 724 C CA . MET A 1 92 ? 1.781 6.784 -14.315 1.00 91.69 92 MET A CA 1
ATOM 725 C C . MET A 1 92 ? 1.527 7.884 -13.286 1.00 91.69 92 MET A C 1
ATOM 727 O O . MET A 1 92 ? 2.201 8.908 -13.266 1.00 91.69 92 MET A O 1
ATOM 731 N N . LEU A 1 93 ? 0.559 7.653 -12.404 1.00 91.88 93 LEU A N 1
ATOM 732 C CA . LEU A 1 93 ? 0.165 8.571 -11.342 1.00 91.88 93 LEU A CA 1
ATOM 733 C C . LEU A 1 93 ? 0.010 7.808 -10.018 1.00 91.88 93 LEU A C 1
ATOM 735 O O . LEU A 1 93 ? -0.359 6.628 -10.028 1.00 91.88 93 LEU A O 1
ATOM 739 N N . PRO A 1 94 ? 0.234 8.466 -8.869 1.00 93.69 94 PRO A N 1
ATOM 740 C CA . PRO A 1 94 ? -0.150 7.915 -7.577 1.00 93.69 94 PRO A CA 1
ATOM 741 C C . PRO A 1 94 ? -1.655 7.618 -7.499 1.00 93.69 94 PRO A C 1
ATOM 743 O O . PRO A 1 94 ? -2.469 8.230 -8.192 1.00 93.69 94 PRO A O 1
ATOM 746 N N . GLN A 1 95 ? -2.020 6.697 -6.608 1.00 92.19 95 GLN A N 1
ATOM 747 C CA . GLN A 1 95 ? -3.371 6.171 -6.384 1.00 92.19 95 GLN A CA 1
ATOM 748 C C . GLN A 1 95 ? -3.966 5.380 -7.559 1.00 92.19 95 GLN A C 1
ATOM 750 O O . GLN A 1 95 ? -5.154 5.053 -7.546 1.00 92.19 95 GLN A O 1
ATOM 755 N N . LEU A 1 96 ? -3.172 5.040 -8.577 1.00 91.94 96 LEU A N 1
ATOM 756 C CA . LEU A 1 96 ? -3.647 4.178 -9.652 1.00 91.94 96 LEU A CA 1
ATOM 757 C C . LEU A 1 96 ? -3.697 2.714 -9.202 1.00 91.94 96 LEU A C 1
ATOM 759 O O . LEU A 1 96 ? -2.705 2.208 -8.671 1.00 91.94 96 LEU A O 1
ATOM 763 N N . PRO A 1 97 ? -4.817 2.006 -9.439 1.00 94.25 97 PRO A N 1
ATOM 764 C CA . PRO A 1 97 ? -4.829 0.561 -9.323 1.00 94.25 97 PRO A CA 1
ATOM 765 C C . PRO A 1 97 ? -3.968 -0.042 -10.438 1.00 94.25 97 PRO A C 1
ATOM 767 O O . PRO A 1 97 ? -4.071 0.345 -11.609 1.00 94.25 97 PRO A O 1
ATOM 770 N N . LEU A 1 98 ? -3.131 -1.004 -10.066 1.00 94.94 98 LEU A N 1
ATOM 771 C CA . LEU A 1 98 ? -2.180 -1.670 -10.941 1.00 94.94 98 LEU A CA 1
ATOM 772 C C . LEU A 1 98 ? -2.360 -3.189 -10.854 1.00 94.94 98 LEU A C 1
ATOM 774 O O . LEU A 1 98 ? -2.415 -3.772 -9.774 1.00 94.94 98 LEU A O 1
ATOM 778 N N . ALA A 1 99 ? -2.411 -3.834 -12.014 1.00 95.56 99 ALA A N 1
ATOM 779 C CA . ALA A 1 99 ? -2.237 -5.271 -12.154 1.00 95.56 99 ALA A CA 1
ATOM 780 C C . ALA A 1 99 ? -0.885 -5.547 -12.814 1.00 95.56 99 ALA A C 1
ATOM 782 O O . ALA A 1 99 ? -0.489 -4.846 -13.750 1.00 95.56 99 ALA A O 1
ATOM 783 N N . VAL A 1 100 ? -0.198 -6.591 -12.366 1.00 96.06 100 VAL A N 1
ATOM 784 C CA . VAL A 1 100 ? 1.072 -7.023 -12.954 1.00 96.06 100 VAL A CA 1
ATOM 785 C C . VAL A 1 100 ? 0.975 -8.451 -13.473 1.00 96.06 100 VAL A C 1
ATOM 787 O O . VAL A 1 100 ? 0.107 -9.209 -13.044 1.00 96.06 100 VAL A O 1
ATOM 790 N N . ARG A 1 101 ? 1.793 -8.792 -14.473 1.00 96.81 101 ARG A N 1
ATOM 791 C CA . ARG A 1 101 ? 1.785 -10.121 -15.099 1.00 96.81 101 ARG A CA 1
ATOM 792 C C . ARG A 1 101 ? 3.191 -10.597 -15.428 1.00 96.81 101 ARG A C 1
ATOM 794 O O . ARG A 1 101 ? 4.010 -9.828 -15.933 1.00 96.81 101 ARG A O 1
ATOM 801 N N . GLY A 1 102 ? 3.429 -11.893 -15.271 1.00 95.81 102 GLY A N 1
ATOM 802 C CA . GLY A 1 102 ? 4.702 -12.526 -15.608 1.00 95.81 102 GLY A CA 1
ATOM 803 C C . GLY A 1 102 ? 5.742 -12.427 -14.494 1.00 95.81 102 GLY A C 1
ATOM 804 O O . GLY A 1 102 ? 6.922 -12.668 -14.759 1.00 95.81 102 GLY A O 1
ATOM 805 N N . PHE A 1 103 ? 5.329 -12.071 -13.274 1.00 95.25 103 PHE A N 1
ATOM 806 C CA . PHE A 1 103 ? 6.139 -12.200 -12.067 1.00 95.25 103 PHE A CA 1
A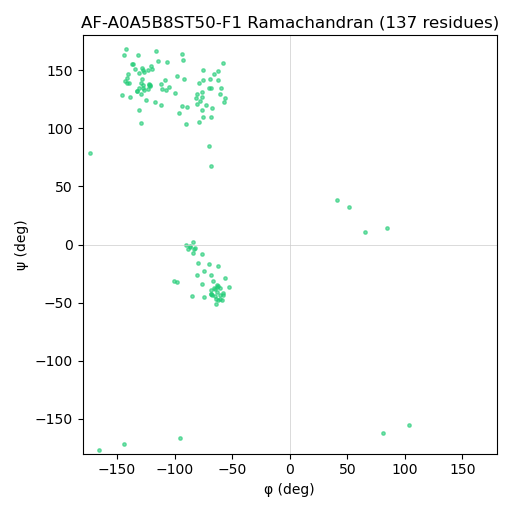TOM 807 C C . PHE A 1 103 ? 5.808 -13.520 -11.355 1.00 95.25 103 PHE A C 1
ATOM 809 O O . PHE A 1 103 ? 5.228 -14.440 -11.933 1.00 95.25 103 PHE A O 1
ATOM 816 N N . LYS A 1 104 ? 6.249 -13.662 -10.100 1.00 94.81 104 LYS A N 1
ATOM 817 C CA . LYS A 1 104 ? 5.841 -14.802 -9.277 1.00 94.81 104 LYS A CA 1
ATOM 818 C C . LYS A 1 104 ? 4.321 -14.779 -9.056 1.00 94.81 104 LYS A C 1
ATOM 820 O O . LYS A 1 104 ? 3.764 -13.685 -8.952 1.00 94.81 104 LYS A O 1
ATOM 825 N N . PRO A 1 105 ? 3.666 -15.946 -8.909 1.00 95.25 105 PRO A N 1
ATOM 826 C CA . PRO A 1 105 ? 2.216 -16.020 -8.732 1.00 95.25 105 PRO A CA 1
ATOM 827 C C . PRO A 1 105 ? 1.681 -15.151 -7.590 1.00 95.25 105 PRO A C 1
ATOM 829 O O . PRO A 1 105 ? 0.626 -14.545 -7.741 1.00 95.25 105 PRO A O 1
ATOM 832 N N . GLU A 1 106 ? 2.420 -15.038 -6.481 1.00 92.50 106 GLU A N 1
ATOM 833 C CA . GLU A 1 106 ? 2.013 -14.202 -5.342 1.00 92.50 106 GLU A CA 1
ATOM 834 C C . GLU A 1 106 ? 1.929 -12.708 -5.711 1.00 92.50 106 GLU A C 1
ATOM 836 O O . GLU A 1 106 ? 1.028 -11.998 -5.270 1.00 92.50 106 GLU A O 1
ATOM 841 N N . ILE A 1 107 ? 2.842 -12.232 -6.563 1.00 94.56 107 ILE A N 1
ATOM 842 C CA . ILE A 1 107 ? 2.908 -10.836 -7.017 1.00 94.56 107 ILE A CA 1
ATOM 843 C C . ILE A 1 107 ? 1.793 -10.555 -8.031 1.00 94.56 107 ILE A C 1
ATOM 845 O O . ILE A 1 107 ? 1.108 -9.540 -7.921 1.00 94.56 107 ILE A O 1
ATOM 849 N N . ASP A 1 108 ? 1.594 -11.461 -8.991 1.00 96.25 108 ASP A N 1
ATOM 850 C CA . ASP A 1 108 ? 0.577 -11.336 -10.045 1.00 96.25 108 ASP A CA 1
ATOM 851 C C . ASP A 1 108 ? -0.858 -11.418 -9.486 1.00 96.25 108 ASP A C 1
ATOM 853 O O . ASP A 1 108 ? -1.771 -10.791 -10.022 1.00 96.25 108 ASP A O 1
ATOM 857 N N . ALA A 1 109 ? -1.067 -12.180 -8.406 1.00 93.56 109 ALA A N 1
ATOM 858 C CA . ALA A 1 109 ? -2.367 -12.319 -7.744 1.00 93.56 109 ALA A CA 1
ATOM 859 C C . ALA A 1 109 ? -2.711 -11.148 -6.807 1.00 93.56 109 ALA A C 1
ATOM 861 O O . ALA A 1 109 ? -3.871 -10.995 -6.419 1.00 93.56 109 ALA A O 1
ATOM 862 N N . THR A 1 110 ? -1.725 -10.330 -6.433 1.00 93.69 110 THR A N 1
ATOM 863 C CA . THR A 1 110 ? -1.924 -9.207 -5.514 1.00 93.69 110 THR A CA 1
ATOM 864 C C . THR A 1 110 ? -2.492 -8.000 -6.269 1.00 93.69 110 THR A C 1
ATOM 866 O O . THR A 1 110 ? -1.896 -7.561 -7.255 1.00 93.69 110 THR A O 1
ATOM 869 N N . PRO A 1 111 ? -3.625 -7.415 -5.835 1.00 93.31 111 PRO A N 1
ATOM 870 C CA . PRO A 1 111 ? -4.077 -6.142 -6.376 1.00 93.31 111 PRO A CA 1
ATOM 871 C C . PRO A 1 111 ? -3.165 -5.030 -5.850 1.00 93.31 111 PRO A C 1
ATOM 873 O O . PRO A 1 111 ? -3.089 -4.817 -4.643 1.00 93.31 111 PRO A O 1
ATOM 876 N N . TRP A 1 112 ? -2.487 -4.304 -6.736 1.00 95.38 112 TRP A N 1
ATOM 877 C CA . TRP A 1 112 ? -1.542 -3.258 -6.344 1.00 95.38 112 TRP A CA 1
ATOM 878 C C . TRP A 1 112 ? -2.178 -1.869 -6.408 1.00 95.38 112 TRP A C 1
ATOM 880 O O . TRP A 1 112 ? -2.987 -1.573 -7.291 1.00 95.38 112 TRP A O 1
ATOM 890 N N . LEU A 1 113 ? -1.785 -0.991 -5.488 1.00 95.12 113 LEU A N 1
ATOM 891 C CA . LEU A 1 113 ? -2.069 0.440 -5.532 1.00 95.12 113 LEU A CA 1
ATOM 892 C C . LEU A 1 113 ? -0.747 1.201 -5.635 1.00 95.12 113 LEU A C 1
ATOM 894 O O . LEU A 1 113 ? 0.111 1.061 -4.767 1.00 95.12 113 LEU A O 1
ATOM 898 N N . VAL A 1 114 ? -0.588 2.019 -6.675 1.00 95.56 114 VAL A N 1
ATOM 899 C CA . VAL A 1 114 ? 0.603 2.862 -6.844 1.00 95.56 114 VAL A CA 1
ATOM 900 C C . VAL A 1 114 ? 0.613 3.936 -5.756 1.00 95.56 114 VAL A C 1
ATOM 902 O O . VAL A 1 114 ? -0.284 4.776 -5.703 1.00 95.56 114 VAL A O 1
ATOM 905 N N . THR A 1 115 ? 1.624 3.935 -4.894 1.00 95.19 115 THR A N 1
ATOM 906 C CA . THR A 1 115 ? 1.777 4.911 -3.803 1.00 95.19 115 THR A CA 1
ATOM 907 C C . THR A 1 115 ? 2.722 6.042 -4.178 1.00 95.19 115 THR A C 1
ATOM 909 O O . THR A 1 115 ? 2.510 7.183 -3.772 1.00 95.19 115 THR A O 1
ATOM 912 N N . GLU A 1 116 ? 3.725 5.748 -5.002 1.00 96.69 116 GLU A N 1
ATOM 913 C CA . GLU A 1 116 ? 4.731 6.708 -5.442 1.00 96.69 116 GLU A CA 1
ATOM 914 C C . GLU A 1 116 ? 5.085 6.464 -6.909 1.00 96.69 116 GLU A C 1
ATOM 916 O O . GLU A 1 116 ? 5.230 5.322 -7.351 1.00 96.69 116 GLU A O 1
ATOM 921 N N . VAL A 1 117 ? 5.241 7.556 -7.657 1.00 96.69 117 VAL A N 1
ATOM 922 C CA . VAL A 1 117 ? 5.767 7.550 -9.022 1.00 96.69 117 VAL A CA 1
ATOM 923 C C . VAL A 1 117 ? 6.943 8.510 -9.061 1.00 96.69 117 VAL A C 1
ATOM 925 O O . VAL A 1 117 ? 6.794 9.684 -8.720 1.00 96.69 117 VAL A O 1
ATOM 928 N N . SER A 1 118 ? 8.102 8.017 -9.485 1.00 95.81 118 SER A N 1
ATOM 929 C CA . SER A 1 118 ? 9.291 8.834 -9.693 1.00 95.81 118 SER A CA 1
ATOM 930 C C . SER A 1 118 ? 9.604 8.902 -11.178 1.00 95.81 118 SER A C 1
ATOM 932 O O . SER A 1 118 ? 9.837 7.882 -11.828 1.00 95.81 118 SER A O 1
ATOM 934 N N . HIS A 1 119 ? 9.604 10.117 -11.718 1.00 95.31 119 HIS A N 1
ATOM 935 C CA . HIS A 1 119 ? 10.047 10.387 -13.077 1.00 95.31 119 HIS A CA 1
ATOM 936 C C . HIS A 1 119 ? 11.421 11.042 -13.041 1.00 95.31 119 HIS A C 1
ATOM 938 O O . HIS A 1 119 ? 11.656 11.976 -12.274 1.00 95.31 119 HIS A O 1
ATOM 944 N N . SER A 1 120 ? 12.318 10.586 -13.906 1.00 92.62 120 SER A N 1
ATOM 945 C CA . SER A 1 120 ? 13.651 11.160 -14.052 1.00 92.62 120 SER A CA 1
ATOM 946 C C . SER A 1 120 ? 13.917 11.518 -15.509 1.00 92.62 120 SER A C 1
ATOM 948 O O . SER A 1 120 ? 13.406 10.879 -16.427 1.00 92.62 120 SER A O 1
ATOM 950 N N . LEU A 1 121 ? 14.705 12.569 -15.725 1.00 94.56 121 LEU A N 1
ATOM 951 C CA . LEU A 1 121 ? 15.192 12.961 -17.042 1.00 94.56 121 LEU A CA 1
ATOM 952 C C . LEU A 1 121 ? 16.699 13.184 -16.940 1.00 94.56 121 LEU A C 1
ATOM 954 O O . LEU A 1 121 ? 17.146 14.052 -16.191 1.00 94.56 121 LEU A O 1
ATOM 958 N N . ASN A 1 122 ? 17.471 12.367 -17.646 1.00 91.56 122 ASN A N 1
ATOM 959 C CA . ASN A 1 122 ? 18.933 12.391 -17.620 1.00 91.56 122 ASN A CA 1
ATOM 960 C C . ASN A 1 122 ? 19.505 12.077 -19.017 1.00 91.56 122 ASN A C 1
ATOM 962 O O . ASN A 1 122 ? 18.758 11.961 -19.988 1.00 91.56 122 ASN A O 1
ATOM 966 N N . ASP A 1 123 ? 20.825 11.902 -19.114 1.00 92.06 123 ASP A N 1
ATOM 967 C CA . ASP A 1 123 ? 21.517 11.618 -20.381 1.00 92.06 123 ASP A CA 1
ATOM 968 C C . ASP A 1 123 ? 21.082 10.294 -21.045 1.00 92.06 123 ASP A C 1
ATOM 970 O O . ASP A 1 123 ? 21.289 10.106 -22.242 1.00 92.06 123 ASP A O 1
ATOM 974 N N . SER A 1 124 ? 20.450 9.384 -20.291 1.00 84.94 124 SER A N 1
ATOM 975 C CA . SER A 1 124 ? 19.853 8.141 -20.809 1.00 84.94 124 SER A CA 1
ATOM 976 C C . SER A 1 124 ? 18.387 8.283 -21.245 1.00 84.94 124 SER A C 1
ATOM 978 O O . SER A 1 124 ? 17.803 7.326 -21.748 1.00 84.94 124 SER A O 1
ATOM 980 N N . GLY A 1 125 ? 17.800 9.474 -21.106 1.00 90.56 125 GLY A N 1
ATOM 981 C CA . GLY A 1 125 ? 16.425 9.777 -21.494 1.00 90.56 125 GLY A CA 1
ATOM 982 C C . GLY A 1 125 ? 15.455 9.867 -20.315 1.00 90.56 125 GLY A C 1
ATOM 983 O O . GLY A 1 125 ? 15.827 10.204 -19.190 1.00 90.56 125 GLY A O 1
ATOM 984 N N . PHE A 1 126 ? 14.175 9.632 -20.610 1.00 92.94 126 PHE A N 1
ATOM 985 C CA . PHE A 1 126 ? 13.077 9.711 -19.648 1.00 92.94 126 PHE A CA 1
ATOM 986 C C . PHE A 1 126 ? 12.858 8.359 -18.960 1.00 92.94 126 PHE A C 1
ATOM 988 O O . PHE A 1 126 ? 12.520 7.374 -19.618 1.00 92.94 126 PHE A O 1
ATOM 995 N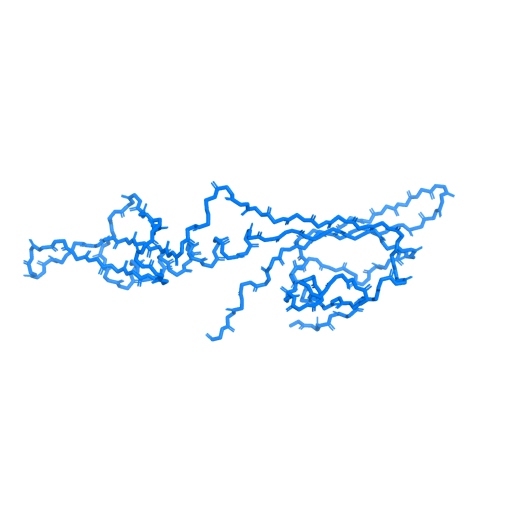 N . GLY A 1 127 ? 13.032 8.326 -17.640 1.00 93.75 127 GLY A N 1
ATOM 996 C CA . GLY A 1 127 ? 12.844 7.149 -16.796 1.00 93.75 127 GLY A CA 1
ATOM 997 C C . GLY A 1 127 ? 11.578 7.237 -15.948 1.00 93.75 127 GLY A C 1
ATOM 998 O O . GLY A 1 127 ? 11.050 8.318 -15.675 1.00 93.75 127 GLY A O 1
ATOM 999 N N . THR A 1 128 ? 11.056 6.088 -15.525 1.00 96.12 128 THR A N 1
ATOM 1000 C CA . THR A 1 128 ? 9.931 6.018 -14.584 1.00 96.12 128 THR A CA 1
ATOM 1001 C C . THR A 1 128 ? 10.086 4.808 -13.675 1.00 96.12 128 THR A C 1
ATOM 1003 O O . THR A 1 128 ? 10.265 3.692 -14.159 1.00 96.12 128 THR A O 1
ATOM 1006 N N . SER A 1 129 ? 9.991 5.021 -12.367 1.00 95.94 129 SER A N 1
ATOM 1007 C CA . SER A 1 129 ? 9.860 3.953 -11.379 1.00 95.94 129 SER A CA 1
ATOM 1008 C C . SER A 1 129 ? 8.598 4.148 -10.551 1.00 95.94 129 SER A C 1
ATOM 1010 O O . SER A 1 129 ? 8.123 5.271 -10.354 1.00 95.94 129 SER A O 1
ATOM 1012 N N . ILE A 1 130 ? 8.034 3.035 -10.099 1.00 96.88 130 ILE A N 1
ATOM 1013 C CA . ILE A 1 130 ? 6.820 3.017 -9.292 1.00 96.88 130 ILE A CA 1
ATOM 1014 C C . ILE A 1 130 ? 7.030 2.199 -8.031 1.00 96.88 130 ILE A C 1
ATOM 1016 O O . ILE A 1 130 ? 7.656 1.140 -8.076 1.00 96.88 130 ILE A O 1
ATOM 1020 N N . ARG A 1 131 ? 6.446 2.669 -6.931 1.00 97.00 131 ARG A N 1
ATOM 1021 C CA . ARG A 1 131 ? 6.259 1.897 -5.703 1.00 97.00 131 ARG A CA 1
ATOM 1022 C C . ARG A 1 131 ? 4.775 1.642 -5.509 1.00 97.00 131 ARG A C 1
ATOM 1024 O O . ARG A 1 131 ? 3.947 2.528 -5.728 1.00 97.00 131 ARG A O 1
ATOM 1031 N N . CYS A 1 132 ? 4.458 0.426 -5.101 1.00 95.75 132 CYS A N 1
ATOM 1032 C CA . CYS A 1 132 ? 3.107 -0.045 -4.893 1.00 95.75 132 CYS A CA 1
ATOM 1033 C C . CYS A 1 132 ? 2.976 -0.720 -3.532 1.00 95.75 132 CYS A C 1
ATOM 1035 O O . CYS A 1 132 ? 3.898 -1.386 -3.063 1.00 95.75 132 CYS A O 1
ATOM 1037 N N . GLU A 1 133 ? 1.794 -0.585 -2.947 1.00 94.81 133 GLU A N 1
ATOM 1038 C CA . GLU A 1 133 ? 1.363 -1.330 -1.765 1.00 94.81 133 GLU A CA 1
ATOM 1039 C C . GLU A 1 133 ? 0.164 -2.217 -2.121 1.00 94.81 133 GLU A C 1
ATOM 1041 O O . GLU A 1 133 ? -0.452 -2.044 -3.183 1.00 94.81 133 GLU A O 1
ATOM 1046 N N . VAL A 1 134 ? -0.179 -3.167 -1.249 1.00 92.94 134 VAL A N 1
ATOM 1047 C CA . VAL A 1 134 ? -1.386 -3.980 -1.438 1.00 92.94 134 VAL A CA 1
ATOM 1048 C C . VAL A 1 134 ? -2.596 -3.051 -1.447 1.00 92.94 134 VAL A C 1
ATOM 1050 O O . VAL A 1 134 ? -2.777 -2.218 -0.561 1.00 92.94 134 VAL A O 1
ATOM 1053 N N . SER A 1 135 ? -3.458 -3.180 -2.449 1.00 88.75 135 SER A N 1
ATOM 1054 C CA . SER A 1 135 ? -4.707 -2.438 -2.493 1.00 88.75 135 SER A CA 1
ATOM 1055 C C . SER A 1 135 ? -5.622 -2.959 -1.388 1.00 88.75 135 SER A C 1
ATOM 1057 O O . SER A 1 135 ? -6.122 -4.081 -1.448 1.00 88.75 135 SER A O 1
ATOM 1059 N N . GLY A 1 136 ? -5.845 -2.142 -0.360 1.00 72.19 136 GLY A N 1
ATOM 1060 C CA . GLY A 1 136 ? -6.847 -2.421 0.665 1.00 72.19 136 GLY A CA 1
ATOM 1061 C C . GLY A 1 136 ? -8.231 -2.257 0.049 1.00 72.19 136 GLY A C 1
ATOM 1062 O O . GLY A 1 136 ? -8.789 -1.161 0.102 1.00 72.19 136 GLY A O 1
ATOM 1063 N N . ALA A 1 137 ? -8.740 -3.302 -0.605 1.00 53.88 137 ALA A N 1
ATOM 1064 C CA . ALA A 1 137 ? -9.998 -3.251 -1.334 1.00 53.88 137 ALA A CA 1
ATOM 1065 C C . ALA A 1 137 ? -11.148 -2.793 -0.419 1.00 53.88 137 ALA A C 1
ATOM 1067 O O . ALA A 1 137 ? -11.389 -3.362 0.645 1.00 53.88 137 ALA A O 1
ATOM 1068 N N . GLN A 1 138 ? -11.857 -1.750 -0.856 1.00 43.50 138 GLN A N 1
ATOM 1069 C CA . GLN A 1 138 ? -13.211 -1.450 -0.405 1.00 43.50 138 GLN A CA 1
ATOM 1070 C C . GLN A 1 138 ? -14.137 -2.408 -1.162 1.00 43.50 138 GLN A C 1
ATOM 1072 O O . GLN A 1 138 ? -14.323 -2.232 -2.365 1.00 43.50 138 GLN A O 1
ATOM 1077 N N . ASN A 1 139 ? -14.655 -3.432 -0.487 1.00 32.72 139 ASN A N 1
ATOM 1078 C CA . ASN A 1 139 ? -15.887 -4.099 -0.911 1.00 32.72 139 ASN A CA 1
ATOM 1079 C C . ASN A 1 139 ? -17.041 -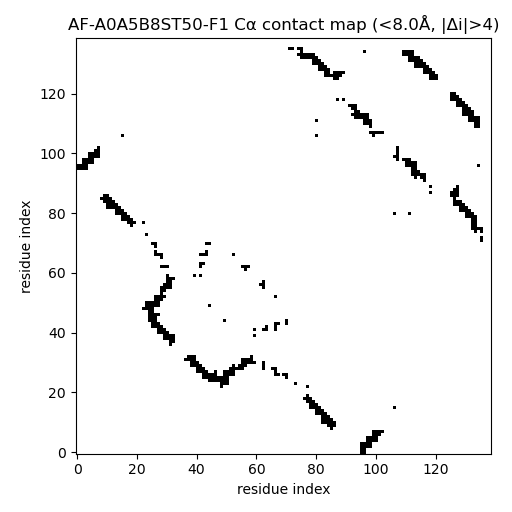3.538 -0.087 1.00 32.72 139 ASN A C 1
ATOM 1081 O O . ASN A 1 139 ? -16.838 -3.379 1.139 1.00 32.72 139 ASN A O 1
#

Foldseek 3Di:
DDEAEEEPLQFDDKDKDFDPPQVAQKAKEWEQDPVVRDIDMDIDGDPPSYHYDPDHDHDPVVRVVVRLVVRLVSQQRRMKMKTKGPDADPPDDFQHWYAYYDDPPVRNVFTWGWHDWDWDQDPVGIIIMTMTTGPSDDD

Radius of gyration: 19.57 Å; Cα contacts (8 Å, |Δi|>4): 289; chains: 1; bounding box: 48×29×54 Å

Mean predicted aligned error: 6.1 Å

Secondary structure (DSSP, 8-state):
-PPEEEEGGGEEEEEEEE--TT---EEEEEEEETTTTEEEEEEEE-STTEEEEEEEESSHHHHHHHHHHHHHHHHHTSEEEEEEESS--TT--TT-EEEEESS-HHHHHSPEEEEEEEEEEETTEEEEEEEEEE-----

Sequence (139 aa):
MPLITLARSDGDQHRYSVTDRDSYSGVTAFWQDTQGAKRQEVQVGEADNSKQLRPTYASEADTLDATQAEWRRIQRGEAEFELTLAQGRADMLPQLPLAVRGFKPEIDATPWLVTEVSHSLNDSGFGTSIRCEVSGAQN

pLDDT: mean 90.03, std 10.13, range [32.72, 97.0]

Nearest PDB structures (foldseek):
  7b5h-assembly1_AJ  TM=8.133E-01  e=1.515E-06  Nostoc sp. PCC 7120 = FACHB-418
  8hqz-assembly1_A  TM=6.774E-01  e=1.515E-06  Escherichia phage DT57C
  8gra-assembly1_G  TM=7.215E-01  e=1.104E-04  Bacteroides fragilis
  8rk3-assembly1_o  TM=5.559E-01  e=3.665E-05  Pseudomonas phage JBD30
  7zn2-assembly1_c  TM=5.752E-01  e=3.536E-04  Escherichia phage T5

Organism: NCBI:txid1883414